Protein AF-A0AAW0WNT9-F1 (afdb_monomer)

Nearest PDB structures (foldseek):
  1jmf-assembly1_A  TM=2.453E-01  e=6.939E+00  Lacticaseibacillus casei
  1ym7-assembly3_C  TM=2.636E-01  e=8.559E+00  Bos taurus

Structure (mmCIF, N/CA/C/O backbone):
data_AF-A0AAW0WNT9-F1
#
_entry.id   AF-A0AAW0WNT9-F1
#
loop_
_atom_site.group_PDB
_atom_site.id
_atom_site.type_symbol
_atom_site.label_atom_id
_atom_site.label_alt_id
_atom_site.label_comp_id
_atom_site.label_asym_id
_atom_site.label_entity_id
_atom_site.label_seq_id
_atom_site.pdbx_PDB_ins_code
_atom_site.Cartn_x
_atom_site.Cartn_y
_atom_site.Cartn_z
_atom_site.occupancy
_atom_site.B_iso_or_equiv
_atom_site.auth_seq_id
_atom_site.auth_comp_id
_atom_site.auth_asym_id
_atom_site.auth_atom_id
_atom_site.pdbx_PDB_model_num
ATOM 1 N N . MET A 1 1 ? 14.669 -4.240 -22.075 1.00 60.88 1 MET A N 1
ATOM 2 C CA . MET A 1 1 ? 13.416 -4.185 -21.295 1.00 60.88 1 MET A CA 1
ATOM 3 C C . MET A 1 1 ? 13.749 -3.718 -19.895 1.00 60.88 1 MET A C 1
ATOM 5 O O . MET A 1 1 ? 14.690 -4.241 -19.309 1.00 60.88 1 MET A O 1
ATOM 9 N N . ALA A 1 2 ? 13.047 -2.703 -19.402 1.00 75.38 2 ALA A N 1
ATOM 10 C CA . ALA A 1 2 ? 13.215 -2.204 -18.043 1.00 75.38 2 ALA A CA 1
ATOM 11 C C . ALA A 1 2 ? 12.110 -2.807 -17.166 1.00 75.38 2 ALA A C 1
ATOM 13 O O . ALA A 1 2 ? 10.930 -2.680 -17.496 1.00 75.38 2 ALA A O 1
ATOM 14 N N . PHE A 1 3 ? 12.491 -3.489 -16.086 1.00 84.12 3 PHE A N 1
ATOM 15 C CA . PHE A 1 3 ? 11.551 -4.160 -15.188 1.00 84.12 3 PHE A CA 1
ATOM 16 C C . PHE A 1 3 ? 11.138 -3.248 -14.036 1.00 84.12 3 PHE A C 1
ATOM 18 O O . PHE A 1 3 ? 11.956 -2.512 -13.483 1.00 84.12 3 PHE A O 1
ATOM 25 N N . VAL A 1 4 ? 9.870 -3.337 -13.647 1.00 87.50 4 VAL A N 1
ATOM 26 C CA . VAL A 1 4 ? 9.356 -2.688 -12.444 1.00 87.50 4 VAL A CA 1
ATOM 27 C C . VAL A 1 4 ? 9.804 -3.500 -11.235 1.00 87.50 4 VAL A C 1
ATOM 29 O O . VAL A 1 4 ? 9.480 -4.681 -11.111 1.00 87.50 4 VAL A O 1
ATOM 32 N N . LEU A 1 5 ? 10.535 -2.853 -10.332 1.00 87.94 5 LEU A N 1
ATOM 33 C CA . LEU A 1 5 ? 10.921 -3.447 -9.060 1.00 87.94 5 LEU A CA 1
ATOM 34 C C . LEU A 1 5 ? 9.723 -3.438 -8.107 1.00 87.94 5 LEU A C 1
ATOM 36 O O . LEU A 1 5 ? 9.156 -2.379 -7.832 1.00 87.94 5 LEU A O 1
ATOM 40 N N . LEU A 1 6 ? 9.333 -4.612 -7.612 1.00 91.50 6 LEU A N 1
ATOM 41 C CA . LEU A 1 6 ? 8.219 -4.752 -6.680 1.00 91.50 6 LEU A CA 1
ATOM 42 C C . LEU A 1 6 ? 8.712 -4.889 -5.231 1.00 91.50 6 LEU A C 1
ATOM 44 O O . LEU A 1 6 ? 9.814 -5.389 -5.005 1.00 91.50 6 LEU A O 1
ATOM 48 N N . PRO A 1 7 ? 7.897 -4.521 -4.223 1.00 91.75 7 PRO A N 1
ATOM 49 C CA . PRO A 1 7 ? 8.271 -4.657 -2.813 1.00 91.75 7 PRO A CA 1
ATOM 50 C C . PRO A 1 7 ? 8.677 -6.084 -2.432 1.00 91.75 7 PRO A C 1
ATOM 52 O O . PRO A 1 7 ? 9.600 -6.276 -1.647 1.00 91.75 7 PRO A O 1
ATOM 55 N N . CYS A 1 8 ? 8.023 -7.092 -3.020 1.00 93.38 8 CYS A N 1
ATOM 56 C CA . CYS A 1 8 ? 8.321 -8.504 -2.782 1.00 93.38 8 CYS A CA 1
ATOM 57 C C . CYS A 1 8 ? 9.662 -8.980 -3.360 1.00 93.38 8 CYS A C 1
ATOM 59 O O . CYS A 1 8 ? 10.104 -10.077 -3.021 1.00 93.38 8 CYS A O 1
ATOM 61 N N . ASP A 1 9 ? 10.298 -8.173 -4.211 1.00 91.38 9 ASP A N 1
ATOM 62 C CA . ASP A 1 9 ? 11.607 -8.458 -4.806 1.00 91.38 9 ASP A CA 1
ATOM 63 C C . ASP A 1 9 ? 12.763 -7.888 -3.973 1.00 91.38 9 ASP A C 1
ATOM 65 O O . ASP A 1 9 ? 13.929 -8.163 -4.256 1.00 91.38 9 ASP A O 1
ATOM 69 N N . LEU A 1 10 ? 12.455 -7.092 -2.944 1.00 89.44 10 LEU A N 1
ATOM 70 C CA . LEU A 1 10 ? 13.445 -6.424 -2.111 1.00 89.44 10 LEU A CA 1
ATOM 71 C C . LEU A 1 10 ? 13.795 -7.221 -0.843 1.00 89.44 10 LEU A C 1
ATOM 73 O O . LEU A 1 10 ? 12.923 -7.861 -0.248 1.00 89.44 10 LEU A O 1
ATOM 77 N N . PRO A 1 11 ? 15.033 -7.088 -0.320 1.00 89.94 11 PRO A N 1
ATOM 78 C CA . PRO A 1 11 ? 15.419 -7.666 0.972 1.00 89.94 11 PRO A CA 1
ATOM 79 C C . PRO A 1 11 ? 14.574 -7.169 2.154 1.00 89.94 11 PRO A C 1
ATOM 81 O O . PRO A 1 11 ? 14.485 -7.837 3.182 1.00 89.94 11 PRO A O 1
ATOM 84 N N . THR A 1 12 ? 13.941 -6.001 2.017 1.00 90.56 12 THR A N 1
ATOM 85 C CA . THR A 1 12 ? 13.061 -5.401 3.026 1.00 90.56 12 THR A CA 1
ATOM 86 C C . THR A 1 12 ? 11.678 -6.055 3.087 1.00 90.56 12 THR A C 1
ATOM 88 O O . THR A 1 12 ? 10.932 -5.783 4.030 1.00 90.56 12 THR A O 1
ATOM 91 N N . TRP A 1 13 ? 11.330 -6.960 2.161 1.00 94.31 13 TRP A N 1
ATOM 92 C CA . TRP A 1 13 ? 10.014 -7.605 2.106 1.00 94.31 13 TRP A CA 1
ATOM 93 C C . TRP A 1 13 ? 9.554 -8.228 3.439 1.00 94.31 13 TRP A C 1
ATOM 95 O O . TRP A 1 13 ? 8.431 -7.944 3.863 1.00 94.31 13 TRP A O 1
ATOM 105 N N . PRO A 1 14 ? 10.387 -8.975 4.194 1.00 95.62 14 PRO A N 1
ATOM 106 C CA . PRO A 1 14 ? 9.974 -9.510 5.493 1.00 95.62 14 PRO A CA 1
ATOM 107 C C . PRO A 1 14 ? 9.675 -8.425 6.539 1.00 95.62 14 PRO A C 1
ATOM 109 O O . PRO A 1 14 ? 8.892 -8.644 7.461 1.00 95.62 14 PRO A O 1
ATOM 112 N N . ALA A 1 15 ? 10.305 -7.250 6.446 1.00 95.38 15 ALA A N 1
ATOM 113 C CA . ALA A 1 15 ? 9.981 -6.111 7.305 1.00 95.38 15 ALA A CA 1
ATOM 114 C C . ALA A 1 15 ? 8.645 -5.475 6.898 1.00 95.38 15 ALA A C 1
ATOM 116 O O . ALA A 1 15 ? 7.799 -5.255 7.764 1.00 95.38 15 ALA A O 1
ATOM 117 N N . VAL A 1 16 ? 8.409 -5.293 5.594 1.00 95.44 16 VAL A N 1
ATOM 118 C CA . VAL A 1 16 ? 7.117 -4.832 5.055 1.00 95.44 16 VAL A CA 1
ATOM 119 C C . VAL A 1 16 ? 5.982 -5.747 5.520 1.00 95.44 16 VAL A C 1
ATOM 121 O O . VAL A 1 16 ? 5.001 -5.272 6.087 1.00 95.44 16 VAL A O 1
ATOM 124 N N . GLN A 1 17 ? 6.135 -7.067 5.383 1.00 97.44 17 GLN A N 1
ATOM 125 C CA . GLN A 1 17 ? 5.128 -8.030 5.835 1.00 97.44 17 GLN A CA 1
ATOM 126 C C . GLN A 1 17 ? 4.858 -7.934 7.341 1.00 97.44 17 GLN A C 1
ATOM 128 O O . GLN A 1 17 ? 3.704 -8.031 7.751 1.00 97.44 17 GLN A O 1
ATOM 133 N N . ARG A 1 18 ? 5.882 -7.735 8.182 1.00 97.88 18 ARG A N 1
ATOM 134 C CA . ARG A 1 18 ? 5.695 -7.567 9.636 1.00 97.88 18 ARG A CA 1
ATOM 135 C C . ARG A 1 18 ? 4.866 -6.326 9.966 1.00 97.88 18 ARG A C 1
ATOM 137 O O . ARG A 1 18 ? 3.937 -6.428 10.760 1.00 97.88 18 ARG A O 1
ATOM 144 N N . HIS A 1 19 ? 5.161 -5.198 9.324 1.00 97.88 19 HIS A N 1
ATOM 145 C CA . HIS A 1 19 ? 4.394 -3.961 9.476 1.00 97.88 19 HIS A CA 1
ATOM 146 C C . HIS A 1 19 ? 2.950 -4.099 8.970 1.00 97.88 19 HIS A C 1
ATOM 148 O O . HIS A 1 19 ? 2.021 -3.705 9.661 1.00 97.88 19 HIS A O 1
ATOM 154 N N . LEU A 1 20 ? 2.724 -4.725 7.811 1.00 97.62 20 LEU A N 1
ATOM 155 C CA . LEU A 1 20 ? 1.363 -4.975 7.320 1.00 97.62 20 LEU A CA 1
ATOM 156 C C . LEU A 1 20 ? 0.586 -5.910 8.260 1.00 97.62 20 LEU A C 1
ATOM 158 O O . LEU A 1 20 ? -0.576 -5.667 8.573 1.00 97.62 20 LEU A O 1
ATOM 162 N N . ASN A 1 21 ? 1.225 -6.964 8.773 1.00 98.06 21 ASN A N 1
ATOM 163 C CA . ASN A 1 21 ? 0.573 -7.871 9.715 1.00 98.06 21 ASN A CA 1
ATOM 164 C C . ASN A 1 21 ? 0.259 -7.206 11.066 1.00 98.06 21 ASN A C 1
ATOM 166 O O . ASN A 1 21 ? -0.723 -7.600 11.690 1.00 98.06 21 ASN A O 1
ATOM 170 N N . SER A 1 22 ? 1.014 -6.191 11.508 1.00 97.56 22 SER A N 1
ATOM 171 C CA . SER A 1 22 ? 0.706 -5.460 12.750 1.00 97.56 22 SER A CA 1
ATOM 172 C C . SER A 1 22 ? -0.537 -4.567 12.651 1.00 97.56 22 SER A C 1
ATOM 174 O O . SER A 1 22 ? -1.011 -4.067 13.672 1.00 97.56 22 SER A O 1
ATOM 176 N N . LEU A 1 23 ? -1.079 -4.375 11.444 1.00 97.50 23 LEU A N 1
ATOM 177 C CA . LEU A 1 23 ? -2.342 -3.677 11.205 1.00 97.50 23 LEU A CA 1
ATOM 178 C C . LEU A 1 23 ? -3.560 -4.603 11.247 1.00 97.50 23 LEU A C 1
ATOM 180 O O . LEU A 1 23 ? -4.692 -4.117 11.252 1.00 97.50 23 LEU A O 1
ATOM 184 N N . LYS A 1 24 ? -3.371 -5.927 11.291 1.00 95.75 24 LYS A N 1
ATOM 185 C CA . LYS A 1 24 ? -4.495 -6.866 11.351 1.00 95.75 24 LYS A CA 1
ATOM 186 C C . LYS A 1 24 ? -5.307 -6.639 12.625 1.00 95.75 24 LYS A C 1
ATOM 188 O O . LYS A 1 24 ? -4.775 -6.696 13.729 1.00 95.75 24 LYS A O 1
ATOM 193 N N . GLY A 1 25 ? -6.603 -6.385 12.453 1.00 93.81 25 GLY A N 1
ATOM 194 C CA . GLY A 1 25 ? -7.528 -6.113 13.555 1.00 93.81 25 GLY A CA 1
ATOM 195 C C . GLY A 1 25 ? -7.373 -4.731 14.194 1.00 93.81 25 GLY A C 1
ATOM 196 O O . GLY A 1 25 ? -8.001 -4.478 15.219 1.00 93.81 25 GLY A O 1
ATOM 197 N N . THR A 1 26 ? -6.560 -3.832 13.627 1.00 94.75 26 THR A N 1
ATOM 198 C CA . THR A 1 26 ? -6.487 -2.465 14.143 1.00 94.75 26 THR A CA 1
ATOM 199 C C . THR A 1 26 ? -7.774 -1.706 13.839 1.00 94.75 26 THR A C 1
ATOM 201 O O . THR A 1 26 ? -8.330 -1.819 12.751 1.00 94.75 26 THR A O 1
ATOM 204 N N . THR A 1 27 ? -8.218 -0.895 14.793 1.00 93.88 27 THR A N 1
ATOM 205 C CA . THR A 1 27 ? -9.310 0.077 14.627 1.00 93.88 27 THR A CA 1
ATOM 206 C C . THR A 1 27 ? -8.852 1.493 14.970 1.00 93.88 27 THR A C 1
ATOM 208 O O . THR A 1 27 ? -9.670 2.387 15.168 1.00 93.88 27 THR A O 1
ATOM 211 N N . CYS A 1 28 ? -7.538 1.690 15.117 1.00 94.50 28 CYS A N 1
ATOM 212 C CA . CYS A 1 28 ? -6.946 2.936 15.576 1.00 94.50 28 CYS A CA 1
ATOM 213 C C . CYS A 1 28 ? -6.303 3.674 14.389 1.00 94.50 28 CYS A C 1
ATOM 215 O O . CYS A 1 28 ? -5.259 3.229 13.902 1.00 94.50 28 CYS A O 1
ATOM 217 N N . PRO A 1 29 ? -6.865 4.819 13.946 1.00 94.75 29 PRO A N 1
ATOM 218 C CA . PRO A 1 29 ? -6.279 5.643 12.887 1.00 94.75 29 PRO A CA 1
ATOM 219 C C . PRO A 1 29 ? -4.821 6.018 13.133 1.00 94.75 29 PRO A C 1
ATOM 221 O O . PRO A 1 29 ? -4.013 5.960 12.212 1.00 94.75 29 PRO A O 1
ATOM 224 N N . HIS A 1 30 ? -4.475 6.335 14.381 1.00 94.94 30 HIS A N 1
ATOM 225 C CA . HIS A 1 30 ? -3.116 6.715 14.749 1.00 94.94 30 HIS A CA 1
ATOM 226 C C . HIS A 1 30 ? -2.114 5.564 14.574 1.00 94.94 30 HIS A C 1
ATOM 228 O O . HIS A 1 30 ? -1.006 5.755 14.083 1.00 94.94 30 HIS A O 1
ATOM 234 N N . HIS A 1 31 ? -2.509 4.335 14.923 1.00 95.81 31 HIS A N 1
ATOM 235 C CA . HIS A 1 31 ? -1.660 3.159 14.706 1.00 95.81 31 HIS A CA 1
ATOM 236 C C . HIS A 1 31 ? -1.425 2.913 13.211 1.00 95.81 31 HIS A C 1
ATOM 238 O O . HIS A 1 31 ? -0.307 2.612 12.797 1.00 95.81 31 HIS A O 1
ATOM 244 N N . LEU A 1 32 ? -2.457 3.103 12.379 1.00 95.88 32 LEU A N 1
ATOM 245 C CA . LEU A 1 32 ? -2.318 3.001 10.927 1.00 95.88 32 LEU A CA 1
ATOM 246 C C . LEU A 1 32 ? -1.330 4.034 10.372 1.00 95.88 32 LEU A C 1
ATOM 248 O O . LEU A 1 32 ? -0.448 3.664 9.600 1.00 95.88 32 LEU A O 1
ATOM 252 N N . THR A 1 33 ? -1.429 5.303 10.770 1.00 94.50 33 THR A N 1
ATOM 253 C CA . THR A 1 33 ? -0.523 6.350 10.274 1.00 94.50 33 THR A CA 1
ATOM 254 C C . THR A 1 33 ? 0.915 6.169 10.755 1.00 94.50 33 THR A C 1
ATOM 256 O O . THR A 1 33 ? 1.837 6.396 9.973 1.00 94.50 33 THR A O 1
ATOM 259 N N . GLN A 1 34 ? 1.129 5.662 11.973 1.00 94.94 34 GLN A N 1
ATOM 260 C CA . GLN A 1 34 ? 2.459 5.257 12.445 1.00 94.94 34 GLN A CA 1
ATOM 261 C C . GLN A 1 34 ? 3.067 4.147 11.577 1.00 94.94 34 GLN A C 1
ATOM 263 O O . GLN A 1 34 ? 4.244 4.207 11.213 1.00 94.94 34 GLN A O 1
ATOM 268 N N . VAL A 1 35 ? 2.274 3.137 11.208 1.00 95.75 35 VAL A N 1
ATOM 269 C CA . VAL A 1 35 ? 2.748 2.061 10.329 1.00 95.75 35 VAL A CA 1
ATOM 270 C C . VAL A 1 35 ? 2.991 2.563 8.905 1.00 95.75 35 VAL A C 1
ATOM 272 O O . VAL A 1 35 ? 4.002 2.188 8.315 1.00 95.75 35 VAL A O 1
ATOM 275 N N . LEU A 1 36 ? 2.134 3.435 8.362 1.00 94.12 36 LEU A N 1
ATOM 276 C CA . LEU A 1 36 ? 2.362 4.080 7.062 1.00 94.12 36 LEU A CA 1
ATOM 277 C C . LEU A 1 36 ? 3.672 4.873 7.055 1.00 94.12 36 LEU A C 1
ATOM 279 O O . LEU A 1 36 ? 4.447 4.758 6.109 1.00 94.12 36 LEU A O 1
ATOM 283 N N . TYR A 1 37 ? 3.964 5.608 8.132 1.00 92.44 37 TYR A N 1
ATOM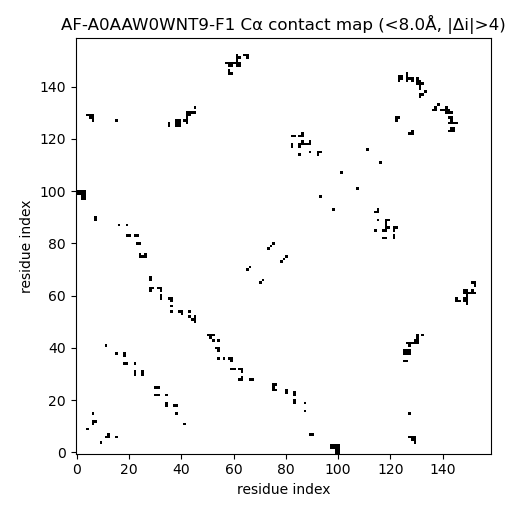 284 C CA . TYR A 1 37 ? 5.234 6.310 8.294 1.00 92.44 37 TYR A CA 1
ATOM 285 C C . TYR A 1 37 ? 6.427 5.349 8.280 1.00 92.44 37 TYR A C 1
ATOM 287 O O . TYR A 1 37 ? 7.376 5.560 7.525 1.00 92.44 37 TYR A O 1
ATOM 295 N N . ALA A 1 38 ? 6.365 4.263 9.057 1.00 92.31 38 ALA A N 1
ATOM 296 C CA . ALA A 1 38 ? 7.434 3.267 9.106 1.00 92.31 38 ALA A CA 1
ATOM 297 C C . ALA A 1 38 ? 7.653 2.574 7.749 1.00 92.31 38 ALA A C 1
ATOM 299 O O . ALA A 1 38 ? 8.792 2.420 7.309 1.00 92.31 38 ALA A O 1
ATOM 300 N N . LEU A 1 39 ? 6.572 2.196 7.060 1.00 92.62 39 LEU A N 1
ATOM 301 C CA . LEU A 1 39 ? 6.621 1.584 5.730 1.00 92.62 39 LEU A CA 1
ATOM 302 C C . LEU A 1 39 ? 7.186 2.541 4.680 1.00 92.62 39 LEU A C 1
ATOM 304 O O . LEU A 1 39 ? 8.041 2.141 3.885 1.00 92.62 39 LEU A O 1
ATOM 308 N N . HIS A 1 40 ? 6.750 3.800 4.701 1.00 88.75 40 HIS A N 1
ATOM 309 C CA . HIS A 1 40 ? 7.258 4.821 3.799 1.00 88.75 40 HIS A CA 1
ATOM 310 C C . HIS A 1 40 ? 8.739 5.096 4.066 1.00 88.75 40 HIS A C 1
ATOM 312 O O . HIS A 1 40 ? 9.523 5.108 3.129 1.00 88.75 40 HIS A O 1
ATOM 318 N N . SER A 1 41 ? 9.158 5.221 5.328 1.00 86.75 41 SER A N 1
ATOM 319 C CA . SER A 1 41 ? 10.569 5.402 5.693 1.00 86.75 41 SER A CA 1
ATOM 320 C C . SER A 1 41 ? 11.442 4.220 5.258 1.00 86.75 41 SER A C 1
ATOM 322 O O . SER A 1 41 ? 12.535 4.433 4.742 1.00 86.75 41 SER A O 1
ATOM 324 N N . LEU A 1 42 ? 10.945 2.987 5.395 1.00 87.38 42 LEU A N 1
ATOM 325 C CA . LEU A 1 42 ? 11.633 1.774 4.945 1.00 87.38 42 LEU A CA 1
ATOM 326 C C . LEU A 1 42 ? 11.797 1.718 3.416 1.00 87.38 42 LEU A C 1
ATOM 328 O O . LEU A 1 42 ? 12.792 1.191 2.921 1.00 87.38 42 LEU A O 1
ATOM 332 N N . SER A 1 43 ? 10.811 2.231 2.677 1.00 80.25 43 SER A N 1
ATOM 333 C CA . SER A 1 43 ? 10.754 2.169 1.206 1.00 80.25 43 SER A CA 1
ATOM 334 C C . SER A 1 43 ? 11.387 3.395 0.533 1.00 80.25 43 SER A C 1
ATOM 336 O O . SER A 1 43 ? 11.816 3.319 -0.617 1.00 80.25 43 SER A O 1
ATOM 338 N N . ASN A 1 44 ? 11.491 4.506 1.268 1.00 71.75 44 ASN A N 1
ATOM 339 C CA . ASN A 1 44 ? 12.146 5.763 0.902 1.00 71.75 44 ASN A CA 1
ATOM 340 C C . ASN A 1 44 ? 13.636 5.769 1.299 1.00 71.75 44 ASN A C 1
ATOM 342 O O . ASN A 1 44 ? 14.206 6.807 1.627 1.00 71.75 44 ASN A O 1
ATOM 346 N N . LEU A 1 45 ? 14.288 4.607 1.291 1.00 64.81 45 LEU A N 1
ATOM 347 C CA . LEU A 1 45 ? 15.743 4.561 1.346 1.00 64.81 45 LEU A CA 1
ATOM 348 C C . LEU A 1 45 ? 16.258 4.834 -0.065 1.00 64.81 45 LEU A C 1
ATOM 350 O O . LEU A 1 45 ? 16.206 3.969 -0.941 1.00 64.81 45 LEU A O 1
ATOM 354 N N . SER A 1 46 ? 16.697 6.072 -0.293 1.00 52.78 46 SER A N 1
ATOM 355 C CA . SER A 1 46 ? 17.410 6.436 -1.512 1.00 52.78 46 SER A CA 1
ATOM 356 C C . SER A 1 46 ? 18.601 5.495 -1.699 1.00 52.78 46 SER A C 1
ATOM 358 O O . SER A 1 46 ? 19.351 5.226 -0.761 1.00 52.78 46 SER A O 1
ATOM 360 N N . ILE A 1 47 ? 18.773 4.991 -2.922 1.00 49.31 47 ILE A N 1
ATOM 361 C CA . ILE A 1 47 ? 19.980 4.246 -3.318 1.00 49.31 47 ILE A CA 1
ATOM 362 C C . ILE A 1 47 ? 21.217 5.157 -3.205 1.00 49.31 47 ILE A C 1
ATOM 364 O O . ILE A 1 47 ? 22.331 4.669 -3.033 1.00 49.31 47 ILE A O 1
ATOM 368 N N . ASP A 1 48 ? 21.010 6.474 -3.270 1.00 50.72 48 ASP A N 1
ATOM 369 C CA . ASP A 1 48 ? 22.043 7.483 -3.102 1.00 50.72 48 ASP A CA 1
ATOM 370 C C . ASP A 1 48 ? 22.119 7.947 -1.630 1.00 50.72 48 ASP A C 1
ATOM 372 O O . ASP A 1 48 ? 21.172 8.588 -1.155 1.00 50.72 48 ASP A O 1
ATOM 376 N N . PRO A 1 49 ? 23.211 7.639 -0.899 1.00 52.28 49 PRO A N 1
ATOM 377 C CA . PRO A 1 49 ? 23.383 8.008 0.505 1.00 52.28 49 PRO A CA 1
ATOM 378 C C . PRO A 1 49 ? 23.490 9.523 0.738 1.00 52.28 49 PRO A C 1
ATOM 380 O O . PRO A 1 49 ? 23.325 9.958 1.877 1.00 52.28 49 PRO A O 1
ATOM 383 N N . GLU A 1 50 ? 23.736 10.330 -0.303 1.00 52.78 50 GLU A N 1
ATOM 384 C CA . GLU A 1 50 ? 23.776 11.794 -0.183 1.00 52.78 50 GLU A CA 1
ATOM 385 C C . GLU A 1 50 ? 22.385 12.441 -0.290 1.00 52.78 50 GLU A C 1
ATOM 387 O O . GLU A 1 50 ? 22.177 13.557 0.187 1.00 52.78 50 GLU A O 1
ATOM 392 N N . VAL A 1 51 ? 21.399 11.723 -0.840 1.00 54.78 51 VAL A N 1
ATOM 393 C CA . VAL A 1 51 ? 20.007 12.180 -0.969 1.00 54.78 51 VAL A CA 1
ATOM 394 C C . VAL A 1 51 ? 19.145 11.480 0.081 1.00 54.78 51 VAL A C 1
ATOM 396 O O . VAL A 1 51 ? 18.343 10.598 -0.219 1.00 54.78 51 VAL A O 1
ATOM 399 N N . SER A 1 52 ? 19.314 11.858 1.349 1.00 55.56 52 SER A N 1
ATOM 400 C CA . SER A 1 52 ? 18.418 11.418 2.424 1.00 55.56 52 SER A CA 1
ATOM 401 C C . SER A 1 52 ? 17.265 12.407 2.564 1.00 55.56 52 SER A C 1
ATOM 403 O O . SER A 1 52 ? 17.319 13.358 3.345 1.00 55.56 52 SER A O 1
ATOM 405 N N . GLU A 1 53 ? 16.216 12.218 1.767 1.00 64.94 53 GLU A N 1
ATOM 406 C CA . GLU A 1 53 ? 14.967 12.941 1.991 1.00 64.94 53 GLU A CA 1
ATOM 407 C C . GLU A 1 53 ? 14.239 12.328 3.185 1.00 64.94 53 GLU A C 1
ATOM 409 O O . GLU A 1 53 ? 13.652 11.245 3.104 1.00 64.94 53 GLU A O 1
ATOM 414 N N . THR A 1 54 ? 14.289 13.028 4.314 1.00 70.31 54 THR A N 1
ATOM 415 C CA . THR A 1 54 ? 13.583 12.625 5.524 1.00 70.31 54 THR A CA 1
ATOM 416 C C . THR A 1 54 ? 12.077 12.702 5.298 1.00 70.31 54 THR A C 1
ATOM 418 O O . THR A 1 54 ? 11.544 13.688 4.790 1.00 70.31 54 THR A O 1
ATOM 421 N N . VAL A 1 55 ? 11.364 11.642 5.684 1.00 76.44 55 VAL A N 1
ATOM 422 C CA . VAL A 1 55 ? 9.900 11.647 5.656 1.00 76.44 55 VAL A CA 1
ATOM 423 C C . VAL A 1 55 ? 9.417 12.620 6.736 1.00 76.44 55 VAL A C 1
ATOM 425 O O . VAL A 1 55 ? 9.734 12.393 7.910 1.00 76.44 55 VAL A O 1
ATOM 428 N N . PRO A 1 56 ? 8.649 13.673 6.393 1.00 82.00 56 PRO A N 1
ATOM 429 C CA . PRO A 1 56 ? 8.115 14.592 7.389 1.00 82.00 56 PRO A CA 1
ATOM 430 C C . PRO A 1 56 ? 7.274 13.836 8.417 1.00 82.00 56 PRO A C 1
ATOM 432 O O . PRO A 1 56 ? 6.440 13.014 8.038 1.00 82.00 56 PRO A O 1
ATOM 435 N N . GLU A 1 57 ? 7.441 14.131 9.706 1.00 79.88 57 GLU A N 1
ATOM 436 C CA . GLU A 1 57 ? 6.714 13.444 10.791 1.00 79.88 57 GLU A CA 1
ATOM 437 C C . GLU A 1 57 ? 5.189 13.485 10.602 1.00 79.88 57 GLU A C 1
ATOM 439 O O . GLU A 1 57 ? 4.477 12.553 10.966 1.00 79.88 57 GLU A O 1
ATOM 444 N N . GLN A 1 58 ? 4.684 14.547 9.970 1.00 83.94 58 GLN A N 1
ATOM 445 C CA . GLN A 1 58 ? 3.259 14.762 9.731 1.00 83.94 58 GLN A CA 1
ATOM 446 C C . GLN A 1 58 ? 2.780 14.310 8.345 1.00 83.94 58 GLN A C 1
ATOM 448 O O . GLN A 1 58 ? 1.645 14.612 7.987 1.00 83.94 58 GLN A O 1
ATOM 453 N N . ALA A 1 59 ? 3.586 13.575 7.568 1.00 85.44 59 ALA A N 1
ATOM 454 C CA . ALA A 1 59 ? 3.257 13.181 6.190 1.00 85.44 59 ALA A CA 1
ATOM 455 C C . ALA A 1 59 ? 1.882 12.495 6.044 1.00 85.44 59 ALA A C 1
ATOM 457 O O . ALA A 1 59 ? 1.242 12.610 5.003 1.00 85.44 59 ALA A O 1
ATOM 458 N N . PHE A 1 60 ? 1.399 11.833 7.100 1.00 90.62 60 PHE A N 1
ATOM 459 C CA . PHE A 1 60 ? 0.119 11.120 7.115 1.00 90.62 60 PHE A CA 1
ATOM 460 C C . PHE A 1 60 ? -0.933 11.739 8.048 1.00 90.62 60 PHE A C 1
ATOM 462 O O . PHE A 1 60 ? -1.987 11.140 8.253 1.00 90.62 60 PHE A O 1
ATOM 469 N N . ALA A 1 61 ? -0.705 12.940 8.593 1.00 88.19 61 ALA A N 1
ATOM 470 C CA . ALA A 1 61 ? -1.656 13.591 9.501 1.00 88.19 61 ALA A CA 1
ATOM 471 C C . ALA A 1 61 ? -3.039 13.803 8.852 1.00 88.19 61 ALA A C 1
ATOM 473 O O . ALA A 1 61 ? -4.067 13.597 9.497 1.00 88.19 61 ALA A O 1
ATOM 474 N N . GLY A 1 62 ? -3.072 14.124 7.551 1.00 89.00 62 GLY A N 1
ATOM 475 C CA . GLY A 1 62 ? -4.315 14.237 6.781 1.00 89.00 62 GLY A CA 1
ATOM 476 C C . GLY A 1 62 ? -5.112 12.929 6.711 1.00 89.00 62 GLY A C 1
ATOM 477 O O . GLY A 1 62 ? -6.337 12.957 6.798 1.00 89.00 62 GLY A O 1
ATOM 478 N N . VAL A 1 63 ? -4.429 11.781 6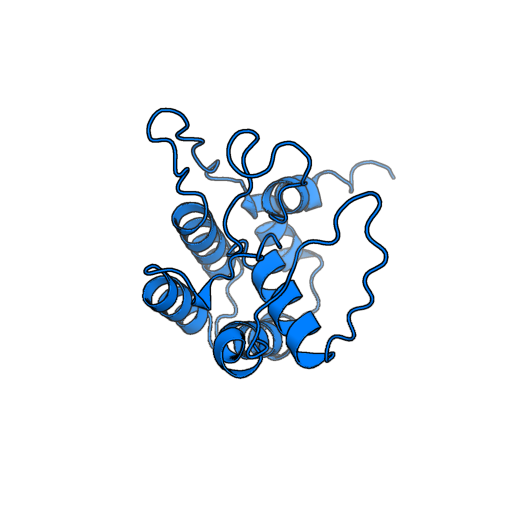.642 1.00 91.00 63 VAL A N 1
ATOM 479 C CA . VAL A 1 63 ? -5.064 10.451 6.680 1.00 91.00 63 VAL A CA 1
ATOM 480 C C . VAL A 1 63 ? -5.677 10.195 8.045 1.00 91.00 63 VAL A C 1
ATOM 482 O O . VAL A 1 63 ? -6.811 9.736 8.128 1.00 91.00 63 VAL A O 1
ATOM 485 N N . GLU A 1 64 ? -4.945 10.504 9.118 1.00 92.12 64 GLU A N 1
ATOM 486 C CA . GLU A 1 64 ? -5.451 10.299 10.474 1.00 92.12 64 GLU A CA 1
ATOM 487 C C . GLU A 1 64 ? -6.730 11.104 10.715 1.00 92.12 64 GLU A C 1
ATOM 489 O O . GLU A 1 64 ? -7.683 10.571 11.283 1.00 92.12 64 GLU A O 1
ATOM 494 N N . GLN A 1 65 ? -6.765 12.360 10.258 1.00 90.75 65 GLN A N 1
ATOM 495 C CA . GLN A 1 65 ? -7.966 13.182 10.357 1.00 90.75 65 GLN A CA 1
ATOM 496 C C . GLN A 1 65 ? -9.106 12.600 9.522 1.00 90.75 65 GLN A C 1
ATOM 498 O O . GLN A 1 65 ? -10.184 12.377 10.064 1.00 90.75 65 GLN A O 1
ATOM 503 N N . PHE A 1 66 ? -8.861 12.305 8.242 1.00 91.25 66 PHE A N 1
ATOM 504 C CA . PHE A 1 66 ? -9.874 11.750 7.343 1.00 91.25 66 PHE A CA 1
ATOM 505 C C . PHE A 1 66 ? -10.512 10.481 7.924 1.00 91.25 66 PHE A C 1
ATOM 507 O O . PHE A 1 66 ? -11.733 10.340 7.942 1.00 91.25 66 PHE A O 1
ATOM 514 N N . LEU A 1 67 ? -9.698 9.587 8.488 1.00 92.62 67 LEU A N 1
ATOM 515 C CA . LEU A 1 67 ? -10.167 8.357 9.126 1.00 92.62 67 LEU A CA 1
ATOM 516 C C . LEU A 1 67 ? -11.012 8.588 10.385 1.00 92.62 67 LEU A C 1
ATOM 518 O O . LEU A 1 67 ? -11.807 7.723 10.743 1.00 92.62 67 LEU A O 1
ATOM 522 N N . LYS A 1 68 ? -10.834 9.721 11.069 1.00 90.88 68 LYS A N 1
ATOM 523 C CA . LYS A 1 68 ? -11.621 10.095 12.252 1.00 90.88 68 LYS A CA 1
ATOM 524 C C . LYS A 1 68 ? -12.926 10.805 11.893 1.00 90.88 68 LYS A C 1
ATOM 526 O O . LYS A 1 68 ? -13.873 10.705 12.667 1.00 90.88 68 LYS A O 1
ATOM 531 N N . THR A 1 69 ? -12.966 11.550 10.787 1.00 89.94 69 THR A N 1
ATOM 532 C CA . THR A 1 69 ? -14.080 12.464 10.479 1.00 89.94 69 THR A CA 1
ATOM 533 C C . THR A 1 69 ? -14.953 12.035 9.312 1.00 89.94 69 THR A C 1
ATOM 535 O O . THR A 1 69 ? -16.152 12.291 9.343 1.00 89.94 69 THR A O 1
ATOM 538 N N . GLU A 1 70 ? -14.371 11.429 8.281 1.00 88.44 70 GLU A N 1
ATOM 539 C CA . GLU A 1 70 ? -15.021 11.260 6.974 1.00 88.44 70 GLU A CA 1
ATOM 540 C C . GLU A 1 70 ? -15.029 9.816 6.472 1.00 88.44 70 GLU A C 1
ATOM 542 O O . GLU A 1 70 ? -15.843 9.469 5.616 1.00 88.44 70 GLU A O 1
ATOM 547 N N . ALA A 1 71 ? -14.129 8.969 6.970 1.00 87.69 71 ALA A N 1
ATOM 548 C CA . ALA A 1 71 ? -14.045 7.597 6.505 1.00 87.69 71 ALA A CA 1
ATOM 549 C C . ALA A 1 71 ? -15.287 6.778 6.866 1.00 87.69 71 ALA A C 1
ATOM 551 O O . ALA A 1 71 ? -15.921 6.965 7.907 1.00 87.69 71 ALA A O 1
ATOM 552 N N . ASP A 1 72 ? -15.581 5.812 5.998 1.00 90.12 72 ASP A N 1
ATOM 553 C CA . ASP A 1 72 ? -16.627 4.827 6.226 1.00 90.12 72 ASP A CA 1
ATOM 554 C C . ASP A 1 72 ? -16.375 4.085 7.558 1.00 90.12 72 ASP A C 1
ATOM 556 O O . ASP A 1 72 ? -15.245 3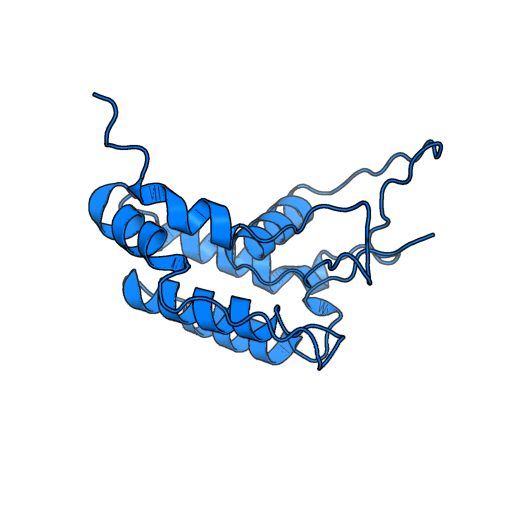.637 7.800 1.00 90.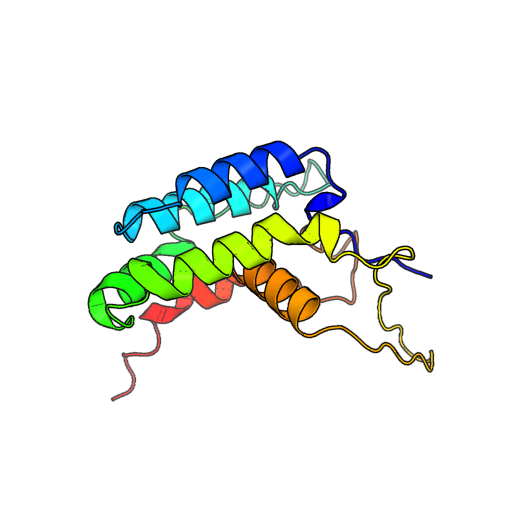12 72 ASP A O 1
ATOM 560 N N . PRO A 1 73 ? -17.389 3.917 8.427 1.00 88.19 73 PRO A N 1
ATOM 561 C CA . PRO A 1 73 ? -17.246 3.167 9.676 1.00 88.19 73 PRO A CA 1
ATOM 562 C C . PRO A 1 73 ? -16.784 1.715 9.464 1.00 88.19 73 PRO A C 1
ATOM 564 O O . PRO A 1 73 ? -16.198 1.110 10.363 1.00 88.19 73 PRO A O 1
ATOM 567 N N . GLU A 1 74 ? -16.993 1.152 8.274 1.00 93.62 74 GLU A N 1
ATOM 568 C CA . GLU A 1 74 ? -16.529 -0.178 7.887 1.00 93.62 74 GLU A CA 1
ATOM 569 C C . GLU A 1 74 ? -15.074 -0.203 7.386 1.00 93.62 74 GLU A C 1
ATOM 571 O O . GLU A 1 74 ? -14.563 -1.267 7.019 1.00 93.62 74 GLU A O 1
ATOM 576 N N . PHE A 1 75 ? -14.362 0.931 7.385 1.00 95.56 75 PHE A N 1
ATOM 577 C CA . PHE A 1 75 ? -12.988 1.000 6.889 1.00 95.56 75 PHE A CA 1
ATOM 578 C C . PHE A 1 75 ? -12.073 -0.002 7.601 1.00 95.56 75 PHE A C 1
ATOM 580 O O . PHE A 1 75 ? -11.434 -0.827 6.953 1.00 95.56 75 PHE A O 1
ATOM 587 N N . PHE A 1 76 ? -12.045 0.011 8.933 1.00 96.12 76 PHE A N 1
ATOM 588 C CA . PHE A 1 76 ? -11.170 -0.878 9.704 1.00 96.12 76 PHE A CA 1
ATOM 589 C C . PHE A 1 76 ? -11.643 -2.333 9.732 1.00 96.12 76 PHE A C 1
ATOM 591 O O . PHE A 1 76 ? -10.833 -3.237 9.929 1.00 96.12 76 PHE A O 1
ATOM 598 N N . THR A 1 77 ? -12.938 -2.581 9.533 1.00 95.62 77 THR A N 1
ATOM 599 C CA . THR A 1 77 ? -13.517 -3.928 9.643 1.00 95.62 77 THR A CA 1
ATOM 600 C C . THR A 1 77 ? -13.588 -4.662 8.307 1.00 95.62 77 THR A C 1
ATOM 602 O O . THR A 1 77 ? -13.570 -5.891 8.305 1.00 95.62 77 THR A O 1
ATOM 605 N N . LYS A 1 78 ? -13.633 -3.943 7.177 1.00 95.94 78 LYS A N 1
ATOM 606 C CA . LYS A 1 78 ? -13.735 -4.532 5.832 1.00 95.94 78 LYS A CA 1
ATOM 607 C C . LYS A 1 78 ? -12.648 -4.053 4.877 1.00 95.94 78 LYS A C 1
ATOM 609 O O . LYS A 1 78 ? -11.967 -4.880 4.275 1.00 95.94 78 LYS A O 1
ATOM 614 N N . ILE A 1 79 ? -12.475 -2.738 4.740 1.00 96.19 79 ILE A N 1
ATOM 615 C CA . ILE A 1 79 ? -11.627 -2.159 3.684 1.00 96.19 79 ILE A CA 1
ATOM 616 C C . ILE A 1 79 ? -10.147 -2.414 3.973 1.00 96.19 79 ILE A C 1
ATOM 618 O O . ILE A 1 79 ? -9.450 -3.002 3.148 1.00 96.19 79 ILE A O 1
ATOM 622 N N . LEU A 1 80 ? -9.671 -2.033 5.158 1.00 97.06 80 LEU A N 1
ATOM 623 C CA . LEU A 1 80 ? -8.280 -2.217 5.555 1.00 97.06 80 LEU A CA 1
ATOM 624 C C . LEU A 1 80 ? -7.875 -3.705 5.549 1.00 97.06 80 LEU A C 1
ATOM 626 O O . LEU A 1 80 ? -6.848 -4.005 4.941 1.00 97.06 80 LEU A O 1
ATOM 630 N N . PRO A 1 81 ? -8.650 -4.655 6.117 1.00 97.69 81 PRO A N 1
ATOM 631 C CA . PRO A 1 81 ? -8.351 -6.082 5.990 1.00 97.69 81 PRO A CA 1
ATOM 632 C C . PRO A 1 81 ? -8.220 -6.550 4.536 1.00 97.69 81 PRO A C 1
ATOM 634 O O . PRO A 1 81 ? -7.239 -7.209 4.200 1.00 97.69 81 PRO A O 1
ATOM 637 N N . ALA A 1 82 ? -9.139 -6.145 3.651 1.00 97.44 82 ALA A N 1
ATOM 638 C CA . ALA A 1 82 ? -9.071 -6.508 2.236 1.00 97.44 82 ALA A CA 1
ATOM 639 C C . ALA A 1 82 ? -7.815 -5.943 1.546 1.00 97.44 82 ALA A C 1
ATOM 641 O O . ALA A 1 82 ? -7.188 -6.626 0.736 1.00 97.44 82 ALA A O 1
ATOM 642 N N . MET A 1 83 ? -7.410 -4.715 1.889 1.00 97.69 83 MET A N 1
ATOM 643 C CA . MET A 1 83 ? -6.172 -4.110 1.388 1.00 97.69 83 MET A CA 1
ATOM 644 C C . MET A 1 83 ? -4.927 -4.835 1.906 1.00 97.69 83 MET A C 1
ATOM 646 O O . MET A 1 83 ? -3.981 -5.037 1.146 1.00 97.69 83 MET A O 1
ATOM 650 N N . LEU A 1 84 ? -4.918 -5.241 3.179 1.00 98.12 84 LEU A N 1
ATOM 651 C CA . LEU A 1 84 ? -3.821 -6.007 3.771 1.00 98.12 84 LEU A CA 1
ATOM 652 C C . LEU A 1 84 ? -3.663 -7.367 3.089 1.00 98.12 84 LEU A C 1
ATOM 654 O O . LEU A 1 84 ? -2.546 -7.736 2.731 1.00 98.12 84 LEU A O 1
ATOM 658 N N . ASP A 1 85 ? -4.762 -8.083 2.861 1.00 98.00 85 ASP A N 1
ATOM 659 C CA . ASP A 1 85 ? -4.741 -9.369 2.162 1.00 98.00 85 ASP A CA 1
ATOM 660 C C . ASP A 1 85 ? -4.269 -9.208 0.709 1.00 98.00 85 ASP A C 1
ATOM 662 O O . ASP A 1 85 ? -3.421 -9.970 0.235 1.00 98.00 85 ASP A O 1
ATOM 666 N N . ALA A 1 86 ? -4.736 -8.166 0.013 1.00 98.00 86 ALA A N 1
ATOM 667 C CA . ALA A 1 86 ? -4.265 -7.843 -1.331 1.00 98.00 86 ALA A CA 1
ATOM 668 C C . ALA A 1 86 ? -2.757 -7.533 -1.360 1.00 98.00 86 ALA A C 1
ATOM 670 O O . ALA A 1 86 ? -2.047 -8.031 -2.231 1.00 98.00 86 ALA A O 1
ATOM 671 N N . ALA A 1 87 ? -2.235 -6.755 -0.409 1.00 97.75 87 ALA A N 1
ATOM 672 C CA . ALA A 1 87 ? -0.807 -6.444 -0.341 1.00 97.75 87 ALA A CA 1
ATOM 673 C C . ALA A 1 87 ? 0.039 -7.687 -0.003 1.00 97.75 87 ALA A C 1
ATOM 675 O O . ALA A 1 87 ? 1.060 -7.962 -0.631 1.00 97.75 87 ALA A O 1
ATOM 676 N N . LEU A 1 88 ? -0.391 -8.500 0.965 1.00 97.88 88 LEU A N 1
ATOM 677 C CA . LEU A 1 88 ? 0.369 -9.676 1.403 1.00 97.88 88 LEU A CA 1
ATOM 678 C C . LEU A 1 88 ? 0.448 -10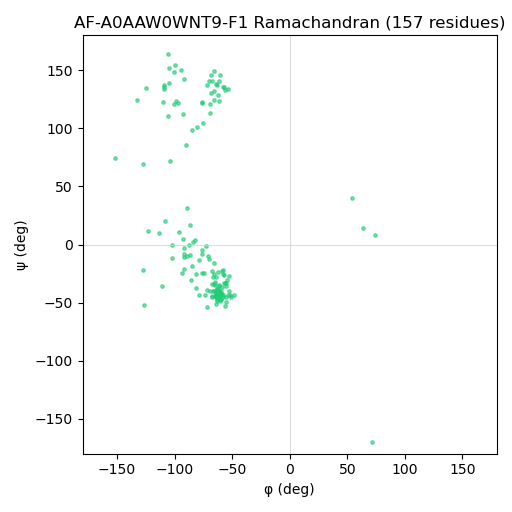.785 0.340 1.00 97.88 88 LEU A C 1
ATOM 680 O O . LEU A 1 88 ? 1.390 -11.575 0.377 1.00 97.88 88 LEU A O 1
ATOM 684 N N . THR A 1 89 ? -0.488 -10.817 -0.612 1.00 97.38 89 THR A N 1
ATOM 685 C CA . THR A 1 89 ? -0.538 -11.799 -1.711 1.00 97.38 89 THR A CA 1
ATOM 686 C C . THR A 1 89 ? 0.264 -11.394 -2.951 1.00 97.38 89 THR A C 1
ATOM 688 O O . THR A 1 89 ? 0.333 -12.166 -3.906 1.00 97.38 89 THR A O 1
ATOM 691 N N . LEU A 1 90 ? 0.928 -10.227 -2.954 1.00 96.75 90 LEU A N 1
ATOM 692 C CA . LEU A 1 90 ? 1.661 -9.719 -4.123 1.00 96.75 90 LEU A CA 1
ATOM 693 C C . LEU A 1 90 ? 2.643 -10.742 -4.710 1.00 96.75 90 LEU A C 1
ATOM 695 O O . LEU A 1 90 ? 2.718 -10.902 -5.927 1.00 96.75 90 LEU A O 1
ATOM 699 N N . LYS A 1 91 ? 3.392 -11.438 -3.847 1.00 95.00 91 LYS A N 1
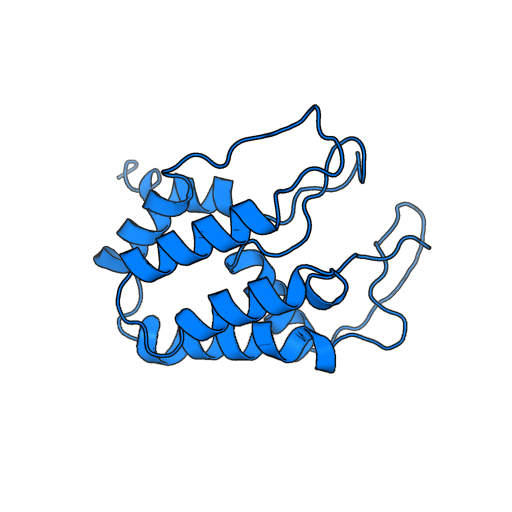ATOM 700 C CA . LYS A 1 91 ? 4.416 -12.401 -4.274 1.00 95.00 91 LYS A CA 1
ATOM 701 C C . LYS A 1 91 ? 3.823 -13.560 -5.080 1.00 95.00 91 LYS A C 1
ATOM 703 O O . LYS A 1 91 ? 4.468 -14.027 -6.013 1.00 95.00 91 LYS A O 1
ATOM 708 N N . ASP A 1 92 ? 2.609 -13.981 -4.741 1.00 95.94 92 ASP A N 1
ATOM 709 C CA . ASP A 1 92 ? 1.916 -15.092 -5.398 1.00 95.94 92 ASP A CA 1
ATOM 710 C C . ASP A 1 92 ? 1.234 -14.649 -6.703 1.00 95.94 92 ASP A C 1
ATOM 712 O O . ASP A 1 92 ? 1.025 -15.456 -7.604 1.00 95.94 92 ASP A O 1
ATOM 716 N N . LEU A 1 93 ? 0.899 -13.358 -6.811 1.00 95.94 93 LEU A N 1
ATOM 717 C CA . LEU A 1 93 ? 0.236 -12.752 -7.972 1.00 95.94 93 LEU A CA 1
ATOM 718 C C . LEU A 1 93 ? 1.216 -12.180 -9.005 1.00 95.94 93 LEU A C 1
ATOM 720 O O . LEU A 1 93 ? 0.805 -11.788 -10.100 1.00 95.94 93 LEU A O 1
ATOM 724 N N . L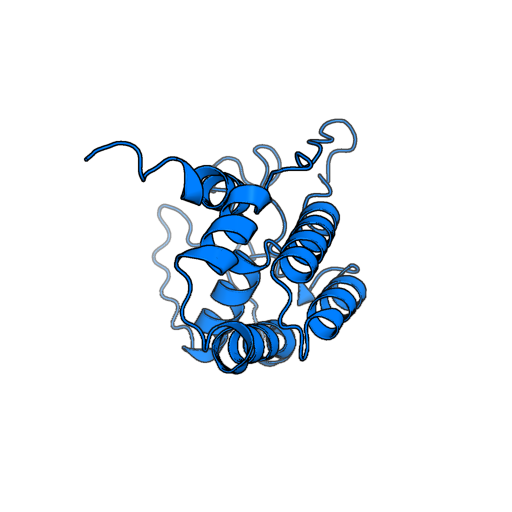YS A 1 94 ? 2.503 -12.080 -8.659 1.00 92.69 94 LYS A N 1
ATOM 725 C CA . LYS A 1 94 ? 3.537 -11.543 -9.541 1.00 92.69 94 LYS A CA 1
ATOM 726 C C . LYS A 1 94 ? 3.659 -12.418 -10.804 1.00 92.69 94 LYS A C 1
ATOM 728 O O . LYS A 1 94 ? 3.877 -13.624 -10.682 1.00 92.69 94 LYS A O 1
ATOM 733 N N . PRO A 1 95 ? 3.610 -11.833 -12.018 1.00 91.38 95 PRO A N 1
ATOM 734 C CA . PRO A 1 95 ? 3.817 -12.591 -13.248 1.00 91.38 95 PRO A CA 1
ATOM 735 C C . PRO A 1 95 ? 5.211 -13.242 -13.290 1.00 91.38 95 PRO A C 1
ATOM 737 O O . PRO A 1 95 ? 6.178 -12.610 -12.851 1.00 91.38 95 PRO A O 1
ATOM 740 N N . PRO A 1 96 ? 5.371 -14.442 -13.884 1.00 88.00 96 PRO A N 1
ATOM 741 C CA . PRO A 1 96 ? 6.665 -15.130 -13.964 1.00 88.00 96 PRO A CA 1
ATOM 742 C C . PRO A 1 96 ? 7.777 -14.295 -14.612 1.00 88.00 96 PRO A C 1
ATOM 744 O O . PRO A 1 96 ? 8.937 -14.382 -14.218 1.00 88.00 96 PRO A O 1
ATOM 747 N N . HIS A 1 97 ? 7.417 -13.453 -15.584 1.00 87.12 97 HIS A N 1
ATOM 748 C CA . HIS A 1 97 ? 8.343 -12.568 -16.295 1.00 87.12 97 HIS A CA 1
ATOM 749 C C . HIS A 1 97 ? 8.455 -11.168 -15.670 1.00 87.12 97 HIS A C 1
ATOM 751 O O . HIS A 1 97 ? 9.152 -10.310 -16.202 1.00 87.12 97 HIS A O 1
ATOM 757 N N . GLY A 1 98 ? 7.796 -10.933 -14.533 1.00 88.62 98 GLY A N 1
ATOM 758 C CA . GLY A 1 98 ? 7.709 -9.622 -13.902 1.00 88.62 98 GLY A CA 1
ATOM 759 C C . GLY A 1 98 ? 6.810 -8.643 -14.661 1.00 88.62 98 GLY A C 1
ATOM 760 O O . GLY A 1 98 ? 6.063 -9.015 -15.563 1.00 88.62 98 GLY A O 1
ATOM 761 N N . LEU A 1 99 ? 6.866 -7.381 -14.242 1.00 90.44 99 LEU A N 1
ATOM 762 C CA . LEU A 1 99 ? 6.204 -6.262 -14.907 1.00 90.44 99 LEU A CA 1
ATOM 763 C C . LEU A 1 99 ? 7.257 -5.441 -15.651 1.00 90.44 99 LEU A C 1
ATOM 765 O O . LEU A 1 99 ? 8.338 -5.199 -15.109 1.00 90.44 99 LEU A O 1
ATOM 769 N N . THR A 1 100 ? 6.944 -4.992 -16.861 1.00 89.31 100 THR A N 1
ATOM 770 C CA . THR A 1 100 ? 7.802 -4.100 -17.646 1.00 89.31 100 THR A CA 1
ATOM 771 C C . THR A 1 100 ? 7.256 -2.680 -17.629 1.00 89.31 100 THR A C 1
ATOM 773 O O . THR A 1 100 ? 6.062 -2.444 -17.447 1.00 89.31 100 THR A O 1
ATOM 776 N N . TYR A 1 101 ? 8.149 -1.706 -17.774 1.00 86.50 101 TYR A N 1
ATOM 777 C CA . TYR A 1 101 ? 7.736 -0.330 -18.012 1.00 86.50 101 TYR A CA 1
ATOM 778 C C . TYR A 1 101 ? 7.189 -0.175 -19.428 1.00 86.50 101 TYR A C 1
ATOM 780 O O . TYR A 1 101 ? 7.815 -0.635 -20.376 1.00 86.50 101 TYR A O 1
ATOM 788 N N . SER A 1 102 ? 6.084 0.559 -19.564 1.00 87.06 102 SER A N 1
ATOM 789 C CA . SER A 1 102 ? 5.641 1.068 -20.862 1.00 87.06 102 SER A CA 1
ATOM 790 C C . SER A 1 102 ? 6.622 2.150 -21.315 1.00 87.06 102 SER A C 1
ATOM 792 O O . SER A 1 102 ? 6.722 3.202 -20.679 1.00 87.06 102 SER A O 1
ATOM 794 N N . LEU A 1 103 ? 7.368 1.889 -22.387 1.00 84.94 103 LEU A N 1
ATOM 795 C CA . LEU A 1 103 ? 8.382 2.806 -22.907 1.00 84.94 103 LEU A CA 1
ATOM 796 C C . LEU A 1 103 ? 7.858 3.595 -24.110 1.00 84.94 103 LEU A C 1
ATOM 798 O O . LEU A 1 103 ? 7.040 3.116 -24.893 1.00 84.94 103 LEU A O 1
ATOM 802 N N . GLN A 1 104 ? 8.340 4.831 -24.263 1.00 85.31 104 GLN A N 1
ATOM 803 C CA . GLN A 1 104 ? 7.975 5.669 -25.402 1.00 85.31 104 GLN A CA 1
ATOM 804 C C . GLN A 1 104 ? 8.425 5.003 -26.710 1.00 85.31 104 GLN A C 1
ATOM 806 O O . GLN A 1 104 ? 9.520 4.450 -26.784 1.00 85.31 104 GLN A O 1
ATOM 811 N N . GLN A 1 105 ? 7.592 5.101 -27.750 1.00 85.50 105 GLN A N 1
ATOM 812 C CA . GLN A 1 105 ? 7.850 4.529 -29.081 1.00 85.50 105 GLN A CA 1
ATOM 813 C C . GLN A 1 105 ? 7.938 2.992 -29.117 1.00 85.50 105 GLN A C 1
ATOM 815 O O . GLN A 1 105 ? 8.380 2.440 -30.123 1.00 85.50 105 GLN A O 1
ATOM 820 N N . GLN A 1 106 ? 7.503 2.302 -28.058 1.00 85.25 106 GLN A N 1
ATOM 821 C CA . GLN A 1 106 ? 7.325 0.853 -28.055 1.00 85.25 106 GLN A CA 1
ATOM 822 C C . GLN A 1 106 ? 5.834 0.528 -28.006 1.00 85.25 106 GLN A C 1
ATOM 824 O O . GLN A 1 106 ? 5.120 0.975 -27.109 1.00 85.25 106 GLN A O 1
ATOM 829 N N . GLU A 1 107 ? 5.362 -0.219 -29.001 1.00 85.38 107 GLU A N 1
ATOM 830 C CA . GLU A 1 107 ? 4.010 -0.767 -29.009 1.00 85.38 107 GLU A CA 1
ATOM 831 C C . GLU A 1 107 ? 4.036 -2.082 -28.227 1.00 85.38 107 GLU A C 1
ATOM 833 O O . GLU A 1 107 ? 4.481 -3.116 -28.724 1.00 85.38 107 GLU A O 1
ATOM 838 N N . GLU A 1 108 ? 3.628 -2.010 -26.963 1.00 85.19 108 GLU A N 1
ATOM 839 C CA . GLU A 1 108 ? 3.517 -3.158 -26.069 1.00 85.19 108 GLU A CA 1
ATOM 840 C C . GLU A 1 108 ? 2.094 -3.221 -25.510 1.00 85.19 108 GLU A C 1
ATOM 842 O O . GLU A 1 108 ? 1.536 -2.214 -25.071 1.00 85.19 108 GLU A O 1
ATOM 847 N N . GLU A 1 109 ? 1.513 -4.418 -25.503 1.00 86.38 109 GLU A N 1
ATOM 848 C CA . GLU A 1 109 ? 0.244 -4.697 -24.838 1.00 86.38 109 GLU A CA 1
ATOM 849 C C . GLU A 1 109 ? 0.505 -5.565 -23.606 1.00 86.38 109 GLU A C 1
ATOM 851 O O . GLU A 1 109 ? 1.228 -6.562 -23.666 1.00 86.38 109 GLU A O 1
ATOM 856 N N . MET A 1 110 ? -0.108 -5.199 -22.480 1.00 86.12 110 MET A N 1
ATOM 857 C CA . MET A 1 110 ? -0.060 -5.991 -21.258 1.00 86.12 110 MET A CA 1
ATOM 858 C C . MET A 1 110 ? -1.455 -6.134 -20.661 1.00 86.12 110 MET A C 1
ATOM 860 O O . MET A 1 110 ? -2.114 -5.149 -20.330 1.00 86.12 110 MET A O 1
ATOM 864 N N . VAL A 1 111 ? -1.879 -7.379 -20.460 1.00 90.56 111 VAL A N 1
ATOM 865 C CA . VAL A 1 111 ? -3.134 -7.709 -19.782 1.00 90.56 111 VAL A CA 1
ATOM 866 C C . VAL A 1 111 ? -2.822 -8.102 -18.344 1.00 90.56 111 VAL A C 1
ATOM 868 O O . VAL A 1 111 ? -2.072 -9.046 -18.097 1.00 90.56 111 VAL A O 1
ATOM 871 N N . LEU A 1 112 ? -3.395 -7.372 -17.386 1.00 92.12 112 LEU A N 1
ATOM 872 C CA . LEU A 1 112 ? -3.194 -7.604 -15.957 1.00 92.12 112 LEU A CA 1
ATOM 873 C C . LEU A 1 112 ? -4.453 -8.172 -15.307 1.00 92.12 112 LEU A C 1
ATOM 875 O O . LEU A 1 112 ? -5.564 -7.682 -15.518 1.00 92.12 112 LEU A O 1
ATOM 879 N N . GLU A 1 113 ? -4.275 -9.168 -14.443 1.00 94.06 113 GLU A N 1
ATOM 880 C CA . GLU A 1 113 ? -5.368 -9.661 -13.615 1.00 94.06 113 GLU A CA 1
ATOM 881 C C . GLU A 1 113 ? -5.797 -8.616 -12.579 1.00 94.06 113 GLU A C 1
ATOM 883 O O . GLU A 1 113 ? -4.972 -7.970 -11.929 1.00 94.06 113 GLU A O 1
ATOM 888 N N . ARG A 1 11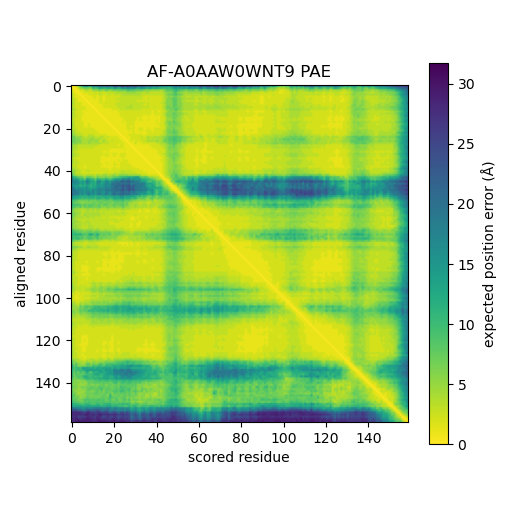4 ? -7.109 -8.508 -12.335 1.00 96.06 114 ARG A N 1
ATOM 889 C CA . ARG A 1 114 ? -7.661 -7.550 -11.358 1.00 96.06 114 ARG A CA 1
ATOM 890 C C . ARG A 1 114 ? -7.085 -7.730 -9.953 1.00 96.06 114 ARG A C 1
ATOM 892 O O . ARG A 1 114 ? -6.932 -6.750 -9.234 1.00 96.06 114 ARG A O 1
ATOM 899 N N . ARG A 1 115 ? -6.762 -8.968 -9.562 1.00 96.88 115 ARG A N 1
ATOM 900 C CA . ARG A 1 115 ? -6.159 -9.269 -8.254 1.00 96.88 115 ARG A CA 1
ATOM 901 C C . ARG A 1 115 ? -4.779 -8.638 -8.122 1.00 96.88 115 ARG A C 1
ATOM 903 O O . ARG A 1 115 ? -4.505 -7.995 -7.114 1.00 96.88 115 ARG A O 1
ATOM 910 N N . LEU A 1 116 ? -3.955 -8.754 -9.162 1.00 96.06 116 LEU A N 1
ATOM 911 C CA . LEU A 1 116 ? -2.647 -8.113 -9.204 1.00 96.06 116 LEU A CA 1
ATOM 912 C C . LEU A 1 116 ? -2.788 -6.587 -9.167 1.00 96.06 116 LEU A C 1
ATOM 914 O O . LEU A 1 116 ? -2.121 -5.941 -8.369 1.00 96.06 116 LEU A O 1
ATOM 918 N N . VAL A 1 117 ? -3.713 -6.014 -9.943 1.00 95.88 117 VAL A N 1
ATOM 919 C CA . VAL A 1 117 ? -3.988 -4.565 -9.904 1.00 95.88 117 VAL A CA 1
ATOM 920 C C . VAL A 1 117 ? -4.405 -4.110 -8.500 1.00 95.88 117 VAL A C 1
ATOM 922 O O . VAL A 1 117 ? -3.878 -3.124 -7.995 1.00 95.88 117 VAL A O 1
ATOM 925 N N . SER A 1 118 ? -5.293 -4.850 -7.832 1.00 97.19 118 SER A N 1
ATOM 926 C CA . SER A 1 118 ? -5.706 -4.561 -6.452 1.00 97.19 118 SER A CA 1
ATOM 927 C C . SER A 1 118 ? -4.534 -4.625 -5.471 1.00 97.19 118 SER A C 1
ATOM 929 O O . SER A 1 118 ? -4.439 -3.787 -4.578 1.00 97.19 118 SER A O 1
ATOM 931 N N . SER A 1 119 ? -3.638 -5.599 -5.639 1.00 97.62 119 SER A N 1
ATOM 932 C CA . SER A 1 119 ? -2.428 -5.734 -4.826 1.00 97.62 119 SER A CA 1
ATOM 933 C C . SER A 1 119 ? -1.499 -4.531 -5.009 1.00 97.62 119 SER A C 1
ATOM 935 O O . SER A 1 119 ? -1.082 -3.907 -4.034 1.00 97.62 119 SER A O 1
ATOM 937 N N . LEU A 1 120 ? -1.257 -4.122 -6.259 1.00 95.38 120 LEU A N 1
ATOM 938 C CA . LEU A 1 120 ? -0.441 -2.948 -6.579 1.00 95.38 120 LEU A CA 1
ATOM 939 C C . LEU A 1 120 ? -1.036 -1.657 -5.998 1.00 95.38 120 LEU A C 1
ATOM 941 O O . LEU A 1 120 ? -0.306 -0.859 -5.414 1.00 95.38 120 LEU A O 1
ATOM 945 N N . LEU A 1 121 ? -2.356 -1.471 -6.090 1.00 95.19 121 LEU A N 1
ATOM 946 C CA . LEU A 1 121 ? -3.049 -0.324 -5.493 1.00 95.19 121 LEU A CA 1
ATOM 947 C C . LEU A 1 121 ? -2.940 -0.307 -3.962 1.00 95.19 121 LEU A C 1
ATOM 949 O O . LEU A 1 121 ? -2.739 0.756 -3.376 1.00 95.19 121 LEU A O 1
ATOM 953 N N . ALA A 1 122 ? -3.004 -1.469 -3.306 1.00 96.69 122 ALA A N 1
ATOM 954 C CA . ALA A 1 122 ? -2.761 -1.557 -1.870 1.00 96.69 122 ALA A CA 1
ATOM 955 C C . ALA A 1 122 ? -1.321 -1.137 -1.523 1.00 96.69 122 ALA A C 1
ATOM 957 O O . ALA A 1 122 ? -1.111 -0.361 -0.594 1.00 96.69 122 ALA A O 1
ATOM 958 N N . HIS A 1 123 ? -0.326 -1.562 -2.306 1.00 95.19 123 HIS A N 1
ATOM 959 C CA . HIS A 1 123 ? 1.067 -1.149 -2.110 1.00 95.19 123 HIS A CA 1
ATOM 960 C C . HIS A 1 123 ? 1.314 0.347 -2.344 1.00 95.19 123 HIS A C 1
ATOM 962 O O . HIS A 1 123 ? 2.161 0.927 -1.656 1.00 95.19 123 HIS A O 1
ATOM 968 N N . ILE A 1 124 ? 0.566 0.964 -3.263 1.00 92.94 124 ILE A N 1
ATOM 969 C CA . ILE A 1 124 ? 0.537 2.417 -3.476 1.00 92.94 124 ILE A CA 1
ATOM 970 C C . ILE A 1 124 ? -0.009 3.123 -2.227 1.00 92.94 124 ILE A C 1
ATOM 972 O O . ILE A 1 124 ? 0.631 4.044 -1.722 1.00 92.94 124 ILE A O 1
ATOM 976 N N . PHE A 1 125 ? -1.136 2.658 -1.676 1.00 93.69 125 PHE A N 1
ATOM 977 C CA . PHE A 1 125 ? -1.696 3.206 -0.436 1.00 93.69 125 PHE A CA 1
ATOM 978 C C . PHE A 1 125 ? -0.729 3.075 0.747 1.00 93.69 125 PHE A C 1
ATOM 980 O O . PHE A 1 125 ? -0.471 4.050 1.450 1.00 93.69 125 PHE A O 1
ATOM 987 N N . PHE A 1 126 ? -0.140 1.892 0.934 1.00 94.56 126 PHE A N 1
ATOM 988 C CA . PHE A 1 126 ? 0.828 1.645 2.003 1.00 94.56 126 PHE A CA 1
ATOM 989 C C . PHE A 1 126 ? 2.195 2.304 1.765 1.00 94.56 126 PHE A C 1
ATOM 991 O O . PHE A 1 126 ? 3.076 2.179 2.612 1.00 94.56 126 PHE A O 1
ATOM 998 N N . CYS A 1 127 ? 2.379 2.999 0.635 1.00 91.44 127 CYS A N 1
ATOM 999 C CA . CYS A 1 127 ? 3.614 3.697 0.277 1.00 91.44 127 CYS A CA 1
ATOM 1000 C C . CYS A 1 127 ? 4.846 2.774 0.323 1.00 91.44 127 CYS A C 1
ATOM 1002 O O . CYS A 1 127 ? 5.914 3.151 0.798 1.00 91.44 127 CYS A O 1
ATOM 1004 N N . THR A 1 128 ? 4.669 1.535 -0.147 1.00 92.00 128 THR A N 1
ATOM 1005 C CA . THR A 1 128 ? 5.696 0.474 -0.088 1.00 92.00 128 THR A CA 1
ATOM 1006 C C . THR A 1 128 ? 6.406 0.234 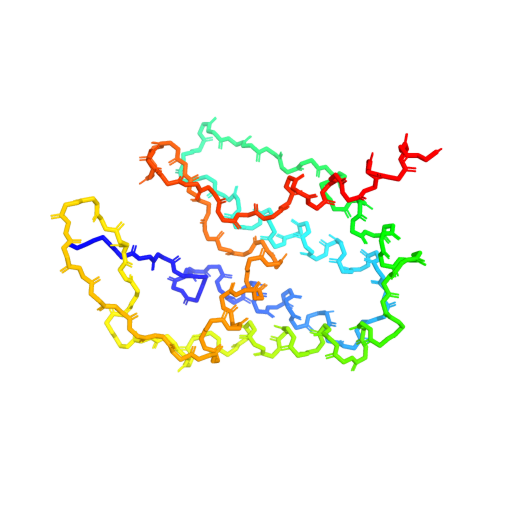-1.412 1.00 92.00 128 THR A C 1
ATOM 1008 O O . THR A 1 128 ? 7.396 -0.496 -1.451 1.00 92.00 128 THR A O 1
ATOM 1011 N N . LEU A 1 129 ? 5.897 0.808 -2.508 1.00 89.12 129 LEU A N 1
ATOM 1012 C CA . LEU A 1 129 ? 6.569 0.723 -3.797 1.00 89.12 129 LEU A CA 1
ATOM 1013 C C . LEU A 1 129 ? 7.931 1.429 -3.719 1.00 89.12 129 LEU A C 1
ATOM 1015 O O . LEU A 1 129 ? 8.007 2.514 -3.141 1.00 89.12 129 LEU A O 1
ATOM 1019 N N . PRO A 1 130 ? 8.995 0.840 -4.297 1.00 82.31 130 PRO A N 1
ATOM 1020 C CA . PRO A 1 130 ? 10.320 1.441 -4.264 1.00 82.31 130 PRO A CA 1
ATOM 1021 C C . PRO A 1 130 ? 10.299 2.828 -4.897 1.00 82.31 130 PRO A C 1
ATOM 1023 O O . PRO A 1 130 ? 9.723 3.020 -5.976 1.00 82.31 130 PRO A O 1
ATOM 1026 N N . ARG A 1 131 ? 10.947 3.787 -4.236 1.00 76.38 131 ARG A N 1
ATOM 1027 C CA . ARG A 1 131 ? 10.970 5.160 -4.719 1.00 76.38 131 ARG A CA 1
ATOM 1028 C C . ARG A 1 131 ? 11.694 5.268 -6.056 1.00 76.38 131 ARG A C 1
ATOM 1030 O O . ARG A 1 131 ? 12.759 4.684 -6.273 1.00 76.38 131 ARG A O 1
ATOM 1037 N N . ARG A 1 132 ? 11.120 6.065 -6.952 1.00 75.25 132 ARG A N 1
ATOM 1038 C CA . ARG A 1 132 ? 11.742 6.444 -8.220 1.00 75.25 132 ARG A CA 1
ATOM 1039 C C . ARG A 1 132 ? 12.387 7.809 -8.032 1.00 75.25 132 ARG A C 1
ATOM 1041 O O . ARG A 1 132 ? 11.715 8.753 -7.634 1.00 75.25 132 ARG A O 1
ATOM 1048 N N . SER A 1 133 ? 13.690 7.898 -8.267 1.00 64.69 133 SER A N 1
ATOM 1049 C CA . SER A 1 133 ? 14.431 9.155 -8.193 1.00 64.69 133 SER A CA 1
ATOM 1050 C C . SER A 1 133 ? 14.766 9.639 -9.596 1.00 64.69 133 SER A C 1
ATOM 1052 O O . SER A 1 133 ? 14.750 8.860 -10.550 1.00 64.69 133 SER A O 1
ATOM 1054 N N . VAL A 1 134 ? 15.140 10.914 -9.718 1.00 60.94 134 VAL A N 1
ATOM 1055 C CA . VAL A 1 134 ? 15.631 11.482 -10.985 1.00 60.94 134 VAL A CA 1
ATOM 1056 C C . VAL A 1 134 ? 16.849 10.702 -11.508 1.00 60.94 134 VAL A C 1
ATOM 1058 O O . VAL A 1 134 ? 17.069 10.624 -12.710 1.00 60.94 134 VAL A O 1
ATOM 1061 N N . VAL A 1 135 ? 17.606 10.065 -10.609 1.00 61.56 135 VAL A N 1
ATOM 1062 C CA . VAL A 1 135 ? 18.756 9.220 -10.948 1.00 61.56 135 VAL A CA 1
ATOM 1063 C C . VAL A 1 135 ? 18.320 7.832 -11.425 1.00 61.56 135 VAL A C 1
ATOM 1065 O O . VAL A 1 135 ? 18.864 7.331 -12.405 1.00 61.56 135 VAL A O 1
ATOM 1068 N N . SER A 1 136 ? 17.345 7.197 -10.763 1.00 62.62 136 SER A N 1
ATOM 1069 C CA . SER A 1 136 ? 16.932 5.834 -11.124 1.00 62.62 136 SER A CA 1
ATOM 1070 C C . SER A 1 136 ? 15.965 5.798 -12.310 1.00 62.62 136 SER A C 1
ATOM 1072 O O . SER A 1 136 ? 16.050 4.890 -13.132 1.00 62.62 136 SER A O 1
ATOM 1074 N N . HIS A 1 137 ? 15.052 6.769 -12.406 1.00 68.00 137 HIS A N 1
ATOM 1075 C CA . HIS A 1 137 ? 14.004 6.838 -13.426 1.00 68.00 137 HIS A CA 1
ATOM 1076 C C . HIS A 1 137 ? 13.596 8.307 -13.712 1.00 68.00 137 HIS A C 1
ATOM 1078 O O . HIS A 1 137 ? 12.511 8.729 -13.307 1.00 68.00 137 HIS A O 1
ATOM 1084 N N . PRO A 1 138 ? 14.423 9.096 -14.428 1.00 66.38 138 PRO A N 1
ATOM 1085 C CA . PRO A 1 138 ? 14.243 10.549 -14.607 1.00 66.38 138 PRO A CA 1
ATOM 1086 C C . PRO A 1 138 ? 12.914 10.971 -15.239 1.00 66.38 138 PRO A C 1
ATOM 1088 O O . PRO A 1 138 ? 12.460 12.093 -15.039 1.00 66.38 138 PRO A O 1
ATOM 1091 N N . THR A 1 139 ? 12.298 10.088 -16.020 1.00 75.56 139 THR A N 1
ATOM 1092 C CA . THR A 1 139 ? 11.064 10.362 -16.764 1.00 75.56 139 THR A CA 1
ATOM 1093 C C . THR A 1 139 ? 9.818 9.769 -16.110 1.00 75.56 139 THR A C 1
ATOM 1095 O O . THR A 1 139 ? 8.724 9.924 -16.651 1.00 75.56 139 THR A O 1
ATOM 1098 N N . LEU A 1 140 ? 9.951 9.082 -14.969 1.00 74.62 140 LEU A N 1
ATOM 1099 C CA . LEU A 1 140 ? 8.837 8.408 -14.306 1.00 74.62 140 LEU A CA 1
ATOM 1100 C C . LEU A 1 140 ? 8.437 9.122 -13.020 1.00 74.62 140 LEU A C 1
ATOM 1102 O O . LEU A 1 140 ? 9.273 9.445 -12.181 1.00 74.62 140 LEU A O 1
ATOM 1106 N N . SER A 1 141 ? 7.130 9.291 -12.830 1.00 76.31 141 SER A N 1
ATOM 1107 C CA . SER A 1 141 ? 6.574 9.804 -11.579 1.00 76.31 141 SER A CA 1
ATOM 1108 C C . SER A 1 141 ? 6.759 8.810 -10.429 1.00 76.31 141 SER A C 1
ATOM 1110 O O . SER A 1 141 ? 6.685 7.587 -10.623 1.00 76.31 141 SER A O 1
ATOM 1112 N N . ASP A 1 142 ? 6.963 9.355 -9.229 1.00 77.75 142 ASP A N 1
ATOM 1113 C CA . ASP A 1 142 ? 6.958 8.606 -7.973 1.00 77.75 142 ASP A CA 1
ATOM 1114 C C . ASP A 1 142 ? 5.543 8.052 -7.718 1.00 77.75 142 ASP A C 1
ATOM 1116 O O . ASP A 1 142 ? 4.578 8.820 -7.743 1.00 77.75 142 ASP A O 1
ATOM 1120 N N . PRO A 1 143 ? 5.377 6.731 -7.522 1.00 77.38 143 PRO A N 1
ATOM 1121 C CA . PRO A 1 143 ? 4.068 6.148 -7.248 1.00 77.38 143 PRO A CA 1
ATOM 1122 C C . PRO A 1 143 ? 3.570 6.385 -5.809 1.00 77.38 143 PRO A C 1
ATOM 1124 O O . PRO A 1 143 ? 2.458 5.967 -5.489 1.00 77.38 143 PRO A O 1
ATOM 1127 N N . CYS A 1 144 ? 4.368 6.995 -4.924 1.00 79.06 144 CYS A N 1
ATOM 1128 C CA . CYS A 1 144 ? 3.995 7.243 -3.532 1.00 79.06 144 CYS A CA 1
ATOM 1129 C C . CYS A 1 144 ? 2.862 8.277 -3.388 1.00 79.06 144 CYS A C 1
ATOM 1131 O O . CYS A 1 144 ? 2.940 9.391 -3.905 1.00 79.06 144 CYS A O 1
ATOM 1133 N N . LEU A 1 145 ? 1.826 7.939 -2.609 1.00 81.88 145 LEU A N 1
ATOM 1134 C CA . LEU A 1 145 ? 0.703 8.842 -2.328 1.00 81.88 145 LEU A CA 1
ATOM 1135 C C . LEU A 1 145 ? 0.933 9.785 -1.144 1.00 81.88 145 LEU A C 1
ATOM 1137 O O . LEU A 1 145 ? 0.114 10.681 -0.946 1.00 81.88 145 LEU A O 1
ATOM 1141 N N . ALA A 1 146 ? 2.001 9.624 -0.356 1.00 79.62 146 ALA A N 1
ATOM 1142 C CA . ALA A 1 146 ? 2.219 10.407 0.865 1.00 79.62 146 ALA A CA 1
ATOM 1143 C C . ALA A 1 146 ? 2.042 11.935 0.677 1.00 79.62 146 ALA A C 1
ATOM 1145 O O . ALA A 1 146 ? 1.331 12.537 1.484 1.00 79.62 146 ALA A O 1
ATOM 1146 N N . PRO A 1 147 ? 2.548 12.576 -0.403 1.00 76.94 147 PRO A N 1
ATOM 1147 C CA . PRO A 1 147 ? 2.315 14.005 -0.633 1.00 76.94 147 PRO A CA 1
ATOM 1148 C C . PRO A 1 147 ? 0.832 14.359 -0.823 1.00 76.94 147 PRO A C 1
ATOM 1150 O O . PRO A 1 147 ? 0.362 15.382 -0.333 1.00 76.94 147 PRO A O 1
ATOM 1153 N N . THR A 1 148 ? 0.072 13.507 -1.516 1.00 80.56 148 THR A N 1
ATOM 1154 C CA . THR A 1 148 ? -1.372 13.699 -1.725 1.00 80.56 148 THR A CA 1
ATOM 1155 C C . THR A 1 148 ? -2.162 13.456 -0.440 1.00 80.56 148 THR A C 1
ATOM 1157 O O . THR A 1 148 ? -3.097 14.196 -0.141 1.00 80.56 148 THR A O 1
ATOM 1160 N N . LEU A 1 149 ? -1.767 12.443 0.333 1.00 79.50 149 LEU A N 1
ATOM 1161 C CA . LEU A 1 149 ? -2.393 12.070 1.600 1.00 79.50 149 LEU A CA 1
ATOM 1162 C C . LEU A 1 149 ? -2.221 13.150 2.675 1.00 79.50 149 LEU A C 1
ATOM 1164 O O . LEU A 1 149 ? -3.139 13.386 3.461 1.00 79.50 149 LEU A O 1
ATOM 1168 N N . PHE A 1 150 ? -1.088 13.853 2.669 1.00 77.06 150 PHE A N 1
ATOM 1169 C CA . PHE A 1 150 ? -0.867 15.021 3.517 1.00 77.06 150 PHE A CA 1
ATOM 1170 C C . PHE A 1 150 ? -1.928 16.110 3.281 1.00 77.06 150 PHE A C 1
ATOM 1172 O O . PHE A 1 150 ? -2.484 16.665 4.227 1.00 77.06 150 PHE A O 1
ATOM 1179 N N . SER A 1 151 ? -2.262 16.379 2.014 1.00 78.06 151 SER A N 1
ATOM 1180 C CA . SER A 1 151 ? -3.202 17.435 1.617 1.00 78.06 151 SER A CA 1
ATOM 1181 C C . SER A 1 151 ? -4.685 17.056 1.701 1.00 78.06 151 SER A C 1
ATOM 1183 O O . SER A 1 151 ? -5.528 17.877 1.336 1.00 78.06 151 SER A O 1
ATOM 1185 N N . LEU A 1 152 ? -5.037 15.857 2.186 1.00 74.94 152 LEU A N 1
ATOM 1186 C CA . LEU A 1 152 ? -6.442 15.448 2.345 1.00 74.94 152 LEU A CA 1
ATOM 1187 C C . LEU A 1 152 ? -7.238 16.427 3.223 1.00 74.94 152 LEU A C 1
ATOM 1189 O O . LEU A 1 152 ? -8.398 16.700 2.943 1.00 74.94 152 LEU A O 1
ATOM 1193 N N . HIS A 1 153 ? -6.591 17.038 4.215 1.00 63.59 153 HIS A N 1
ATOM 1194 C CA . HIS A 1 153 ? -7.219 18.019 5.103 1.00 63.59 153 HIS A CA 1
ATOM 1195 C C . HIS A 1 153 ? -7.411 19.405 4.451 1.00 63.59 153 HIS A C 1
ATOM 1197 O O . HIS A 1 153 ? -8.260 20.195 4.862 1.00 63.59 153 HIS A O 1
ATOM 1203 N N . SER A 1 154 ? -6.608 19.759 3.445 1.00 58.34 154 SER A N 1
ATOM 1204 C CA . SER A 1 154 ? -6.504 21.141 2.949 1.00 58.34 154 SER A CA 1
ATOM 1205 C C . SER A 1 154 ? -7.653 21.560 2.025 1.00 58.34 154 SER A C 1
ATOM 1207 O O . SER A 1 154 ? -7.789 22.743 1.725 1.00 58.34 154 SER A O 1
ATOM 1209 N N . LYS A 1 155 ? -8.469 20.613 1.542 1.00 49.84 155 LYS A N 1
ATOM 1210 C CA . LYS A 1 155 ? -9.514 20.881 0.538 1.00 49.84 155 LYS A CA 1
ATOM 1211 C C . LYS A 1 155 ? -10.895 21.227 1.113 1.00 49.84 155 LYS A C 1
ATOM 1213 O O . LYS A 1 155 ? -11.761 21.619 0.340 1.00 49.84 155 LYS A O 1
ATOM 1218 N N . CYS A 1 156 ? -11.086 21.200 2.434 1.00 44.72 156 CYS A N 1
ATOM 1219 C CA . CYS A 1 156 ? -12.347 21.606 3.081 1.00 44.72 156 CYS A CA 1
ATOM 1220 C C . CYS A 1 156 ? -12.461 23.117 3.397 1.00 44.72 156 CYS A C 1
ATOM 1222 O O . CYS A 1 156 ? -13.314 23.508 4.185 1.00 44.72 156 CYS A O 1
ATOM 1224 N N . ALA A 1 157 ? -11.632 23.983 2.797 1.00 38.88 157 ALA A N 1
ATOM 1225 C CA . ALA A 1 157 ? -11.657 25.441 3.018 1.00 38.88 157 ALA A CA 1
ATOM 1226 C C . ALA A 1 157 ? -12.192 26.263 1.821 1.00 38.88 157 ALA A C 1
ATOM 1228 O O . ALA A 1 157 ? -11.912 27.454 1.713 1.00 38.88 157 ALA A O 1
ATOM 1229 N N . LEU A 1 158 ? -12.942 25.637 0.909 1.00 40.38 158 LEU A N 1
ATOM 1230 C CA . LEU A 1 158 ? -13.645 26.307 -0.193 1.00 40.38 158 LEU A CA 1
ATOM 1231 C C . LEU A 1 158 ? -15.129 25.906 -0.181 1.00 40.38 158 LEU A C 1
ATOM 1233 O O . LEU A 1 158 ? -15.584 25.167 -1.051 1.00 40.38 158 LEU A O 1
ATOM 1237 N N . CYS A 1 159 ? -15.859 26.370 0.832 1.00 35.44 159 CYS A N 1
ATOM 1238 C CA . CYS A 1 159 ? -17.317 26.519 0.843 1.00 35.44 159 CYS A CA 1
ATOM 1239 C C . CYS A 1 159 ? -17.653 27.799 1.609 1.00 35.44 159 CYS A C 1
ATOM 1241 O O . CYS A 1 159 ? -17.101 27.964 2.720 1.00 35.44 159 CYS A O 1
#

Mean predicted aligned error: 6.38 Å

Foldseek 3Di:
DAFFDFLCNDPCVVVLLVLLVVLQLDPQLVSLVVSLQVLLQSQPPPPDPVPPDHDPPLLQVLSSVCSVPPDDSCCSVPVSVVLSVLQVCLVVQADPVHHHDDDPPDDDDDDHDPSNVSNVVSCQVSNNRHFDDCVRCVPDDGSHCSNVNSCNVVPPPPD

pLDDT: mean 84.97, std 14.19, range [35.44, 98.12]

Sequence (159 aa):
MAFVLLPCDLPTWPAVQRHLNSLKGTTCPHHLTQVLYALHSLSNLSIDPEVSETVPEQAFAGVEQFLKTEADPEFFTKILPAMLDAALTLKDLKPPHGLTYSLQQQEEEMVLERRLVSSLLAHIFFCTLPRRSVVSHPTLSDPCLAPTLFSLHSKCALC

Secondary structure (DSSP, 8-state):
-PBPPPGGGSTTHHHHHHHHHTTTT---HHHHHHHHHHHHHHH---SSTT---PPPTTTTHHHHHHHHHTS-TTIIIIIHHHHHHHHHTHHHHS-TT--B---TT--------HHHHHHHHHHHHTT-SPPP-TTT-TTS-----HHHHHGGGGGGG--

Radius of gyration: 16.55 Å; Cα contacts (8 Å, |Δi|>4): 168; chains: 1; bounding box: 41×42×45 Å

InterPro domains:
  IPR007724 Poly(ADP-ribose) glycohydrolase [PTHR12837] (60-133)
  IPR048362 Poly (ADP-ribose) glycohydrolase, helical domain [PF20811] (69-134)

Solvent-accessible surface area (backbone atoms only — not comparable to full-atom values): 9494 Å² total; per-residue (Å²): 138,58,68,58,75,50,44,76,76,41,93,58,31,71,57,52,52,51,54,53,57,71,50,67,86,44,82,49,48,65,61,52,37,52,44,39,50,53,36,29,52,70,25,52,61,53,93,48,85,87,55,74,71,75,78,60,93,60,39,40,51,19,46,34,48,41,58,75,76,69,49,62,90,53,37,50,77,48,52,48,53,52,37,45,54,30,38,73,43,40,70,80,55,53,53,95,87,57,48,69,62,91,51,88,98,56,96,78,88,84,90,77,57,68,67,45,54,50,11,53,52,28,28,30,74,44,25,37,50,59,70,49,40,69,85,80,35,67,90,52,80,59,74,60,42,52,76,62,37,34,48,60,61,68,69,81,80,80,127

Organism: Cherax quadricarinatus (NCBI:txid27406)